Protein AF-A0A2I0K5Z9-F1 (afdb_monomer)

Organism: Punica granatum (NCBI:txid22663)

Structure (mmCIF, N/CA/C/O backbone):
data_AF-A0A2I0K5Z9-F1
#
_entry.id   AF-A0A2I0K5Z9-F1
#
loop_
_atom_site.group_PDB
_atom_site.id
_atom_site.type_symbol
_atom_site.label_atom_id
_atom_site.label_alt_id
_atom_site.label_comp_id
_atom_site.label_asym_id
_atom_site.label_entity_id
_atom_site.label_seq_id
_atom_site.pdbx_PDB_ins_code
_atom_site.Cartn_x
_atom_site.Cartn_y
_atom_site.Cartn_z
_atom_site.occupancy
_atom_site.B_iso_or_equiv
_atom_site.auth_seq_id
_atom_site.auth_comp_id
_atom_site.auth_asym_id
_atom_site.auth_atom_id
_atom_site.pdbx_PDB_model_num
ATOM 1 N N . MET A 1 1 ? 2.864 0.391 8.794 1.00 52.00 1 MET A N 1
ATOM 2 C CA . MET A 1 1 ? 3.052 -0.329 10.076 1.00 52.00 1 MET A CA 1
ATOM 3 C C . MET A 1 1 ? 2.738 0.552 11.298 1.00 52.00 1 MET A C 1
ATOM 5 O O . MET A 1 1 ? 3.331 0.360 12.347 1.00 52.00 1 MET A O 1
ATOM 9 N N . SER A 1 2 ? 1.787 1.494 11.200 1.00 62.94 2 SER A N 1
ATOM 10 C CA . SER A 1 2 ? 1.330 2.322 12.334 1.00 62.94 2 SER A CA 1
ATOM 11 C C . SER A 1 2 ? 0.085 1.763 13.037 1.00 62.94 2 SER A C 1
ATOM 13 O O . SER A 1 2 ? -0.214 2.179 14.148 1.00 62.94 2 SER A O 1
ATOM 15 N N . VAL A 1 3 ? -0.614 0.801 12.418 1.00 61.62 3 VAL A N 1
ATOM 16 C CA . VAL A 1 3 ? -1.844 0.179 12.954 1.00 61.62 3 VAL A CA 1
ATOM 17 C C . VAL A 1 3 ? -1.604 -0.527 14.293 1.00 61.62 3 VAL A C 1
ATOM 19 O O . VAL A 1 3 ? -2.476 -0.518 15.152 1.00 61.62 3 VAL A O 1
ATOM 22 N N . PHE A 1 4 ? -0.416 -1.106 14.494 1.00 61.31 4 PHE A N 1
ATOM 23 C CA . PHE A 1 4 ? -0.074 -1.869 15.703 1.00 61.31 4 PHE A CA 1
ATOM 24 C C . PHE A 1 4 ? 0.659 -1.044 16.762 1.00 61.31 4 PHE A C 1
ATOM 26 O O . PHE A 1 4 ? 1.164 -1.602 17.735 1.00 61.31 4 PHE A O 1
ATOM 33 N N . TYR A 1 5 ? 0.762 0.274 16.575 1.00 65.94 5 TYR A N 1
ATOM 34 C CA . TYR A 1 5 ? 1.439 1.109 17.553 1.00 65.94 5 TYR A CA 1
ATOM 35 C C . TYR A 1 5 ? 0.556 1.276 18.802 1.00 65.94 5 TYR A C 1
ATOM 37 O O . TYR A 1 5 ? -0.630 1.591 18.660 1.00 65.94 5 TYR A O 1
ATOM 45 N N . PRO A 1 6 ? 1.099 1.075 20.018 1.00 61.69 6 PRO A N 1
ATOM 46 C CA . PRO A 1 6 ? 0.328 1.184 21.250 1.00 61.69 6 PRO A CA 1
ATOM 47 C C . PRO A 1 6 ? -0.286 2.579 21.372 1.00 61.69 6 PRO A C 1
ATOM 49 O O . PRO A 1 6 ? 0.410 3.596 21.333 1.00 61.69 6 PRO A O 1
ATOM 52 N N . TYR A 1 7 ? -1.607 2.626 21.523 1.00 60.03 7 TYR A N 1
ATOM 53 C CA . TYR A 1 7 ? -2.341 3.875 21.659 1.00 60.03 7 TYR A CA 1
ATOM 54 C C . TYR A 1 7 ? -2.624 4.145 23.135 1.00 60.03 7 TYR A C 1
ATOM 56 O O . TYR A 1 7 ? -3.161 3.293 23.838 1.00 60.03 7 TYR A O 1
ATOM 64 N N . LYS A 1 8 ? -2.208 5.321 23.625 1.00 61.94 8 LYS A N 1
ATOM 65 C CA . LYS A 1 8 ? -2.365 5.753 25.030 1.00 61.94 8 LYS A CA 1
ATOM 66 C C . LYS A 1 8 ? -1.893 4.726 26.083 1.00 61.94 8 LYS A C 1
ATOM 68 O O . LYS A 1 8 ? -2.450 4.650 27.172 1.00 61.94 8 LYS A O 1
ATOM 73 N N . GLY A 1 9 ? -0.859 3.939 25.772 1.00 63.88 9 GLY A N 1
ATOM 74 C CA . GLY A 1 9 ? -0.260 2.983 26.715 1.00 63.88 9 GLY A CA 1
ATOM 75 C C . GLY A 1 9 ? -1.035 1.674 26.924 1.00 63.88 9 GLY A C 1
ATOM 76 O O . GLY A 1 9 ? -0.602 0.860 27.733 1.00 63.88 9 GLY A O 1
ATOM 77 N N . LYS A 1 10 ? -2.131 1.433 26.189 1.00 62.31 10 LYS A N 1
ATOM 78 C CA . LYS A 1 10 ? -2.848 0.146 26.164 1.00 62.31 10 LYS A CA 1
ATOM 79 C C . LYS A 1 10 ? -2.674 -0.513 24.790 1.00 62.31 10 LYS A C 1
ATOM 81 O O . LYS A 1 10 ? -2.825 0.139 23.755 1.00 62.31 10 LYS A O 1
ATOM 86 N N . SER A 1 11 ? -2.320 -1.798 24.765 1.00 60.94 11 SER A N 1
ATOM 87 C CA . SER A 1 11 ? -2.287 -2.585 23.528 1.00 60.94 11 SER A CA 1
ATOM 88 C C . SER A 1 11 ? -3.707 -3.007 23.153 1.00 60.94 11 SER A C 1
ATOM 90 O O . SER A 1 11 ? -4.476 -3.463 23.996 1.00 60.94 11 SER A O 1
ATOM 92 N N . ILE A 1 12 ? -4.063 -2.833 21.883 1.00 64.31 12 ILE A N 1
ATOM 93 C CA . ILE A 1 12 ? -5.375 -3.222 21.362 1.00 64.31 12 ILE A CA 1
ATOM 94 C C . ILE A 1 12 ? -5.239 -4.623 20.756 1.00 64.31 12 ILE A C 1
ATOM 96 O O . ILE A 1 12 ? -4.318 -4.836 19.957 1.00 64.31 12 ILE A O 1
ATOM 100 N N . PRO A 1 13 ? -6.118 -5.584 21.095 1.00 67.12 13 PRO A N 1
ATOM 101 C CA . PRO A 1 13 ? -6.109 -6.885 20.443 1.00 67.12 13 PRO A CA 1
ATOM 102 C C . PRO A 1 13 ? -6.446 -6.714 18.957 1.00 67.12 13 PRO A C 1
ATOM 104 O O . PRO A 1 13 ? -7.444 -6.088 18.606 1.00 67.12 13 PRO A O 1
ATOM 107 N N . GLN A 1 14 ? -5.638 -7.302 18.066 1.00 65.19 14 GLN A N 1
ATOM 108 C CA . GLN A 1 14 ? -5.870 -7.239 16.613 1.00 65.19 14 GLN A CA 1
ATOM 109 C C . GLN A 1 14 ? -7.282 -7.719 16.229 1.00 65.19 14 GLN A C 1
ATOM 111 O O . GLN A 1 14 ? -7.860 -7.219 15.269 1.00 65.19 14 GLN A O 1
ATOM 116 N N . SER A 1 15 ? -7.861 -8.631 17.020 1.00 63.09 15 SER A N 1
ATOM 117 C CA . SER A 1 15 ? -9.229 -9.129 16.845 1.00 63.09 15 SER A CA 1
ATOM 118 C C . SER A 1 15 ? -10.302 -8.036 16.937 1.00 63.09 15 SER A C 1
ATOM 120 O O . SER A 1 15 ? -11.299 -8.134 16.233 1.00 63.09 15 SER A O 1
ATOM 122 N N . ALA A 1 16 ? -10.100 -6.992 17.748 1.00 65.38 16 ALA A N 1
ATOM 123 C CA . ALA A 1 16 ? -11.056 -5.890 17.880 1.00 65.38 16 ALA A CA 1
ATOM 124 C C . ALA A 1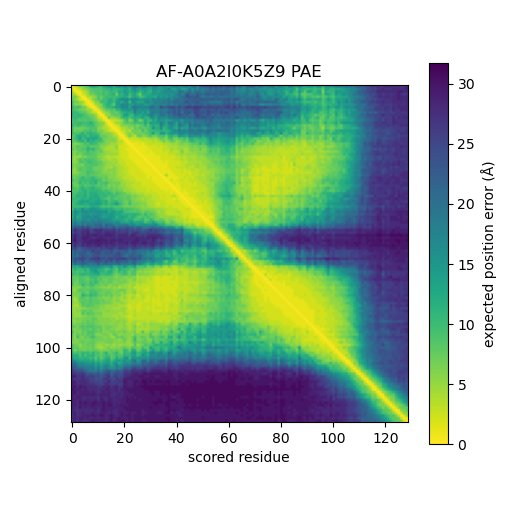 16 ? -11.030 -4.951 16.663 1.00 65.38 16 A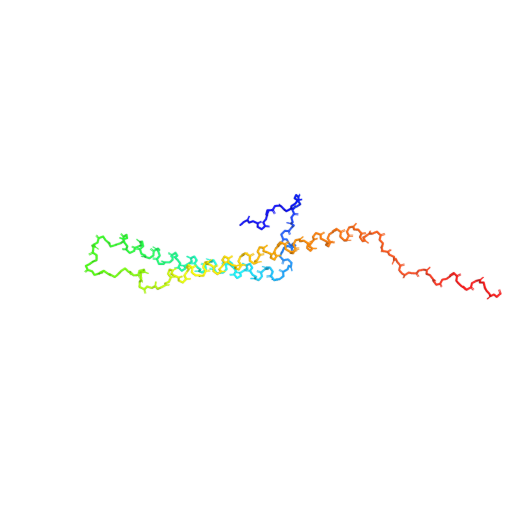LA A C 1
ATOM 126 O O . ALA A 1 16 ? -12.064 -4.459 16.224 1.00 65.38 16 ALA A O 1
ATOM 127 N N . LEU A 1 17 ? -9.855 -4.746 16.057 1.00 67.62 17 LEU A N 1
ATOM 128 C CA . LEU A 1 17 ? -9.730 -3.928 14.844 1.00 67.62 17 LEU A CA 1
ATOM 129 C C . LEU A 1 17 ? -10.381 -4.598 13.627 1.00 67.62 17 LEU A C 1
ATOM 131 O O . LEU A 1 17 ? -11.006 -3.924 12.814 1.00 67.62 17 LEU A O 1
ATOM 135 N N . PHE A 1 18 ? -10.262 -5.922 13.506 1.00 67.75 18 PHE A N 1
ATOM 136 C CA . PHE A 1 18 ? -10.842 -6.678 12.391 1.00 67.75 18 PHE A CA 1
ATOM 137 C C . PHE A 1 18 ? -12.318 -7.056 12.584 1.00 67.75 18 PHE A C 1
ATOM 139 O O . PHE A 1 18 ? -12.920 -7.612 11.668 1.00 67.75 18 PHE A O 1
ATOM 146 N N . GLN A 1 19 ? -12.923 -6.733 13.730 1.00 72.88 19 GLN A N 1
ATOM 147 C CA . GLN A 1 19 ? -14.357 -6.928 13.952 1.00 72.88 19 GLN A CA 1
ATOM 148 C C . GLN A 1 19 ? -15.201 -5.978 13.089 1.00 72.88 19 GLN A C 1
ATOM 150 O O . GLN A 1 19 ? -16.301 -6.332 12.668 1.00 72.88 19 GLN A O 1
ATOM 155 N N . ASN A 1 20 ? -14.673 -4.793 12.763 1.00 72.38 20 ASN A N 1
ATOM 156 C CA . ASN A 1 20 ? -15.353 -3.857 11.878 1.00 72.38 20 ASN A CA 1
ATOM 157 C C . ASN A 1 20 ? -15.101 -4.209 10.401 1.00 72.38 20 ASN A C 1
ATOM 159 O O . ASN A 1 20 ? -14.010 -3.999 9.861 1.00 72.38 20 ASN A O 1
ATOM 163 N N . THR A 1 21 ? -16.147 -4.696 9.727 1.00 76.19 21 THR A N 1
ATOM 164 C CA . THR A 1 21 ? -16.123 -5.074 8.305 1.00 76.19 21 THR A CA 1
ATOM 165 C C . THR A 1 21 ? -15.654 -3.935 7.398 1.00 76.19 21 THR A C 1
ATOM 167 O O . THR A 1 21 ? -14.920 -4.183 6.443 1.00 76.19 21 THR A O 1
ATOM 170 N N . SER A 1 22 ? -16.006 -2.683 7.704 1.00 76.62 22 SER A N 1
ATOM 171 C CA . SER A 1 22 ? -15.614 -1.524 6.895 1.00 76.62 22 SER A CA 1
ATOM 172 C C . SER A 1 22 ? -14.098 -1.338 6.880 1.00 76.62 22 SER A C 1
ATOM 174 O O . SER A 1 22 ? -13.509 -1.186 5.811 1.00 76.62 22 SER A O 1
ATOM 176 N N . PHE A 1 23 ? -13.442 -1.424 8.043 1.00 80.38 23 PHE A N 1
ATOM 177 C CA . PHE A 1 23 ? -11.982 -1.325 8.131 1.00 80.38 23 PHE A CA 1
ATOM 178 C C . PHE A 1 23 ? -11.291 -2.432 7.322 1.00 80.38 23 PHE A C 1
ATOM 180 O O . PHE A 1 23 ? -10.374 -2.149 6.551 1.00 80.38 23 PHE A O 1
ATOM 187 N N . VAL A 1 24 ? -11.774 -3.675 7.439 1.00 82.56 24 VAL A N 1
ATOM 188 C CA . VAL A 1 24 ? -11.235 -4.835 6.707 1.00 82.56 24 VAL A CA 1
ATOM 189 C C . VAL A 1 24 ? -11.315 -4.619 5.195 1.00 82.56 24 VAL A C 1
ATOM 191 O O . VAL A 1 24 ? -10.332 -4.838 4.490 1.00 82.56 24 VAL A O 1
ATOM 194 N N . VAL A 1 25 ? -12.465 -4.164 4.690 1.00 86.50 25 VAL A N 1
ATOM 195 C CA . VAL A 1 25 ? -12.682 -3.957 3.251 1.00 86.50 25 VAL A CA 1
ATOM 196 C C . VAL A 1 25 ? -11.725 -2.901 2.698 1.00 86.50 25 VAL A C 1
ATOM 198 O O . VAL A 1 25 ? -11.017 -3.176 1.728 1.00 86.50 25 VAL A O 1
ATOM 201 N N . PHE A 1 26 ? -11.631 -1.727 3.331 1.00 85.31 26 PHE A N 1
ATOM 202 C CA . PHE A 1 26 ? -10.704 -0.679 2.887 1.00 85.31 26 PHE A CA 1
ATOM 203 C C . PHE A 1 26 ? -9.242 -1.126 2.966 1.00 85.31 26 PHE A C 1
ATOM 205 O O . PHE A 1 26 ? -8.458 -0.839 2.062 1.00 85.31 26 PHE A O 1
ATOM 212 N N . PHE A 1 27 ? -8.876 -1.871 4.009 1.00 84.38 27 PHE A N 1
ATOM 213 C CA . PHE A 1 27 ? -7.526 -2.398 4.173 1.00 84.38 27 PHE A CA 1
ATOM 214 C C . PHE A 1 27 ? -7.144 -3.388 3.062 1.00 84.38 27 PHE A C 1
ATOM 216 O O . PHE A 1 27 ? -6.053 -3.292 2.497 1.00 84.38 27 PHE A O 1
ATOM 223 N N . LEU A 1 28 ? -8.042 -4.310 2.702 1.00 90.31 28 LEU A N 1
ATOM 224 C CA . LEU A 1 28 ? -7.805 -5.278 1.627 1.00 90.31 28 LEU A CA 1
ATOM 225 C C . LEU A 1 28 ? -7.724 -4.608 0.252 1.00 90.31 28 LEU A C 1
ATOM 227 O O . LEU A 1 28 ? -6.843 -4.949 -0.537 1.00 90.31 28 LEU A O 1
ATOM 231 N N . ILE A 1 29 ? -8.595 -3.631 -0.020 1.00 90.81 29 ILE A N 1
ATOM 232 C CA . ILE A 1 29 ? -8.552 -2.854 -1.266 1.00 90.81 29 ILE A CA 1
ATOM 233 C C . ILE A 1 29 ? -7.226 -2.093 -1.367 1.00 90.81 29 ILE A C 1
ATOM 235 O O . ILE A 1 29 ? -6.560 -2.167 -2.399 1.00 90.81 29 ILE A O 1
ATOM 239 N N . ALA A 1 30 ? -6.799 -1.426 -0.288 1.00 90.31 30 ALA A N 1
ATOM 240 C CA . ALA A 1 30 ? -5.518 -0.726 -0.255 1.00 90.31 30 ALA A CA 1
ATOM 241 C C . ALA A 1 30 ? -4.346 -1.675 -0.546 1.00 90.31 30 ALA A C 1
ATOM 243 O O . ALA A 1 30 ? -3.499 -1.360 -1.379 1.00 90.31 30 ALA A O 1
ATOM 244 N N . LEU A 1 31 ? -4.308 -2.858 0.080 1.00 90.44 31 LEU A N 1
ATOM 245 C CA . LEU A 1 31 ? -3.268 -3.858 -0.191 1.00 90.44 31 LEU A CA 1
ATOM 246 C C . LEU A 1 31 ? -3.279 -4.337 -1.648 1.00 90.44 31 LEU A C 1
ATOM 248 O O . LEU A 1 31 ? -2.213 -4.473 -2.251 1.00 90.44 31 LEU A O 1
ATOM 252 N N . GLY A 1 32 ? -4.465 -4.553 -2.221 1.00 92.50 32 GLY A N 1
ATOM 253 C CA . GLY A 1 32 ? -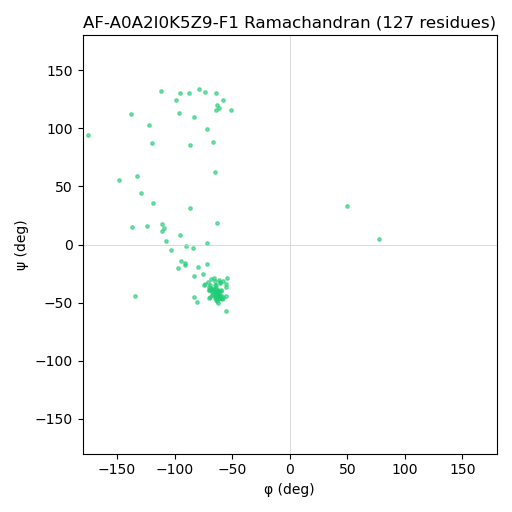4.616 -4.921 -3.628 1.00 92.50 32 GLY A CA 1
ATOM 254 C C . GLY A 1 32 ? -4.058 -3.854 -4.571 1.00 92.50 32 GLY A C 1
ATOM 255 O O . GLY A 1 32 ? -3.300 -4.177 -5.485 1.00 92.50 32 GLY A O 1
ATOM 256 N N . LEU A 1 33 ? -4.366 -2.581 -4.317 1.00 93.44 33 LEU A N 1
ATOM 257 C CA . LEU A 1 33 ? -3.890 -1.461 -5.131 1.00 93.44 33 LEU A CA 1
ATOM 258 C C . LEU A 1 33 ? -2.390 -1.203 -4.971 1.00 93.44 33 LEU A C 1
ATOM 260 O O . LEU A 1 33 ? -1.723 -0.956 -5.973 1.00 93.44 33 LEU A O 1
ATOM 264 N N . VAL A 1 34 ? -1.834 -1.324 -3.758 1.00 93.31 34 VAL A N 1
ATOM 265 C CA . VAL A 1 34 ? -0.375 -1.262 -3.548 1.00 93.31 34 VAL A CA 1
ATOM 266 C C . VAL A 1 34 ? 0.320 -2.377 -4.328 1.00 93.31 34 VAL A C 1
ATOM 268 O O . VAL A 1 34 ? 1.308 -2.120 -5.014 1.00 93.31 34 VAL A O 1
ATOM 271 N N . GLY A 1 35 ? -0.193 -3.609 -4.251 1.00 93.00 35 GLY A N 1
ATOM 272 C CA . GLY A 1 35 ? 0.373 -4.748 -4.971 1.00 93.00 35 GLY A CA 1
ATOM 273 C C . GLY A 1 35 ? 0.325 -4.558 -6.486 1.00 93.00 35 GLY A C 1
ATOM 274 O O . GLY A 1 35 ? 1.327 -4.768 -7.168 1.00 93.00 35 GLY A O 1
ATOM 275 N N . LEU A 1 36 ? -0.814 -4.102 -7.012 1.00 91.88 36 LEU A N 1
ATOM 276 C CA . LEU A 1 36 ? -0.991 -3.871 -8.442 1.00 91.88 36 LEU A CA 1
ATOM 277 C C . LEU A 1 36 ? -0.156 -2.680 -8.931 1.00 91.88 36 LEU A C 1
ATOM 279 O O . LEU A 1 36 ? 0.553 -2.810 -9.923 1.00 91.88 36 LEU A O 1
ATOM 283 N N . GLY A 1 37 ? -0.156 -1.556 -8.211 1.00 91.69 37 GLY A N 1
ATOM 284 C CA . GLY A 1 37 ? 0.686 -0.395 -8.513 1.00 91.69 37 GLY A CA 1
ATOM 285 C C . GLY A 1 37 ? 2.176 -0.742 -8.498 1.00 91.69 37 GLY A C 1
ATOM 286 O O . GLY A 1 37 ? 2.900 -0.413 -9.440 1.00 91.69 37 GLY A O 1
ATOM 287 N N . GLY A 1 38 ? 2.615 -1.501 -7.490 1.00 92.06 38 GLY A N 1
ATOM 288 C CA . GLY A 1 38 ? 3.973 -2.030 -7.400 1.00 92.06 38 GLY A CA 1
ATOM 289 C C . GLY A 1 38 ? 4.322 -2.958 -8.562 1.00 92.06 38 GLY A C 1
ATOM 290 O O . GLY A 1 38 ? 5.390 -2.814 -9.145 1.00 92.06 38 GLY A O 1
ATOM 291 N N . ALA A 1 39 ? 3.419 -3.859 -8.960 1.00 91.56 39 ALA A N 1
ATOM 292 C CA . ALA A 1 39 ? 3.627 -4.736 -10.110 1.00 91.56 39 ALA A CA 1
ATOM 293 C C . ALA A 1 39 ? 3.725 -3.955 -11.430 1.00 91.56 39 ALA A C 1
ATOM 295 O O . ALA A 1 39 ? 4.609 -4.237 -12.236 1.00 91.56 39 ALA A O 1
ATOM 296 N N . LEU A 1 40 ? 2.869 -2.947 -11.637 1.00 89.06 40 LEU A N 1
ATOM 297 C CA . LEU A 1 40 ? 2.895 -2.102 -12.836 1.00 89.06 40 LEU A CA 1
ATOM 298 C C . LEU A 1 40 ? 4.159 -1.245 -12.941 1.00 89.06 40 LEU A C 1
ATOM 300 O O . LEU A 1 40 ? 4.575 -0.928 -14.053 1.00 89.06 40 LEU A O 1
ATOM 304 N N . ILE A 1 41 ? 4.770 -0.883 -11.810 1.00 89.19 41 ILE A N 1
ATOM 305 C CA . ILE A 1 41 ? 6.065 -0.195 -11.782 1.00 89.19 41 ILE A CA 1
ATOM 306 C C . ILE A 1 41 ? 7.208 -1.196 -11.975 1.00 89.19 41 ILE A C 1
ATOM 308 O O . ILE A 1 41 ? 8.073 -0.995 -12.820 1.00 89.19 41 ILE A O 1
ATOM 312 N N . LEU A 1 42 ? 7.207 -2.296 -11.223 1.00 89.56 42 LEU A N 1
ATOM 313 C CA . LEU A 1 42 ? 8.319 -3.242 -11.172 1.00 89.56 42 LEU A CA 1
ATOM 314 C C . LEU A 1 42 ? 8.470 -4.050 -12.467 1.00 89.56 42 LEU A C 1
ATOM 316 O O . LEU A 1 42 ? 9.590 -4.286 -12.915 1.00 89.56 42 LEU A O 1
ATOM 320 N N . TRP A 1 43 ? 7.361 -4.460 -13.085 1.00 86.62 43 TRP A N 1
ATOM 321 C CA . TRP A 1 43 ? 7.360 -5.244 -14.321 1.00 86.62 43 TRP A CA 1
ATOM 322 C C . TRP A 1 43 ? 8.145 -4.585 -15.470 1.00 86.62 43 TRP A C 1
ATOM 324 O O . TRP A 1 43 ? 9.086 -5.209 -15.971 1.00 86.62 43 TRP A O 1
ATOM 334 N N . PRO A 1 44 ? 7.832 -3.344 -15.899 1.00 85.44 44 PRO A N 1
ATOM 335 C CA . PRO A 1 44 ? 8.587 -2.686 -16.960 1.00 85.44 44 PRO A CA 1
ATOM 336 C C . PRO A 1 44 ? 10.042 -2.415 -16.557 1.00 85.44 44 PRO A C 1
ATOM 338 O O . PRO A 1 44 ? 10.922 -2.564 -17.398 1.00 85.44 44 PRO A O 1
ATOM 341 N N . THR A 1 45 ? 10.323 -2.108 -15.284 1.00 85.81 45 THR A N 1
ATOM 342 C CA . THR A 1 45 ? 11.698 -1.897 -14.802 1.00 85.81 45 THR A CA 1
ATOM 343 C C . THR A 1 45 ? 12.552 -3.164 -14.904 1.00 85.81 45 THR A C 1
ATOM 345 O O . THR A 1 45 ? 13.688 -3.100 -15.369 1.00 85.81 45 THR A O 1
ATOM 348 N N . ILE A 1 46 ? 12.017 -4.330 -14.516 1.00 87.31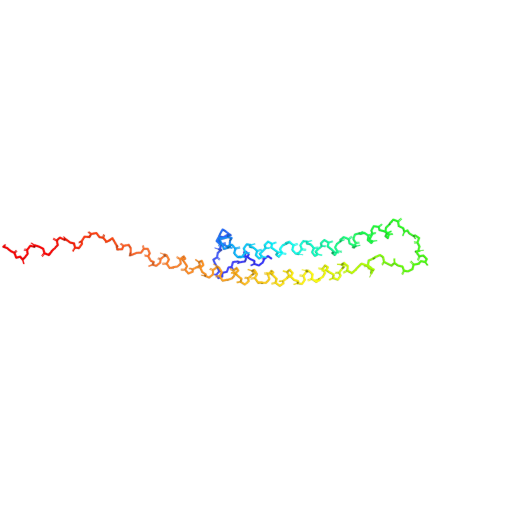 46 ILE A N 1
ATOM 349 C CA . ILE A 1 46 ? 12.729 -5.612 -14.648 1.00 87.31 46 ILE A CA 1
ATOM 350 C C . ILE A 1 46 ? 12.958 -5.951 -16.123 1.00 87.31 46 ILE A C 1
ATOM 352 O O . ILE A 1 46 ? 14.057 -6.361 -16.493 1.00 87.31 46 ILE A O 1
ATOM 356 N N . MET A 1 47 ? 11.937 -5.779 -16.967 1.00 84.44 47 MET A N 1
ATOM 357 C CA . MET A 1 47 ? 12.040 -6.084 -18.396 1.00 84.44 47 MET A CA 1
ATOM 358 C C . MET A 1 47 ? 13.065 -5.198 -19.105 1.00 84.44 47 MET A C 1
ATOM 360 O O . MET A 1 47 ? 13.835 -5.694 -19.925 1.00 84.44 47 MET A O 1
ATOM 364 N N . GLU A 1 48 ? 13.113 -3.911 -18.766 1.00 81.31 48 GLU A N 1
ATOM 365 C CA . GLU A 1 48 ? 14.121 -2.985 -19.280 1.00 81.31 48 GLU A CA 1
ATOM 366 C C . GLU A 1 48 ? 15.531 -3.394 -18.843 1.00 81.31 48 GLU A C 1
ATOM 368 O O . GLU A 1 48 ? 16.426 -3.504 -19.681 1.00 81.31 48 GLU A O 1
ATOM 373 N N . GLN A 1 49 ? 15.716 -3.722 -17.562 1.00 82.50 49 GLN A N 1
ATOM 374 C CA . GLN A 1 49 ? 17.009 -4.159 -17.040 1.00 82.50 49 GLN A CA 1
ATOM 375 C C . GLN A 1 49 ? 17.489 -5.470 -17.683 1.00 82.50 49 GLN A C 1
ATOM 377 O O . GLN A 1 49 ? 18.665 -5.603 -18.022 1.00 82.50 49 GLN A O 1
ATOM 382 N N . LEU A 1 50 ? 16.589 -6.436 -17.894 1.00 84.50 50 LEU A N 1
ATOM 383 C CA . LEU A 1 50 ? 16.903 -7.692 -18.579 1.00 84.50 50 LEU A CA 1
ATOM 384 C C . LEU A 1 50 ? 17.268 -7.455 -20.051 1.00 84.50 50 LEU A C 1
ATOM 386 O O . LEU A 1 50 ? 18.185 -8.092 -20.570 1.00 84.50 50 LEU A O 1
ATOM 390 N N . HIS A 1 51 ? 16.568 -6.532 -20.716 1.00 76.50 51 HIS A N 1
ATOM 391 C CA . HIS A 1 51 ? 16.847 -6.174 -22.103 1.00 76.50 51 HIS A CA 1
ATOM 392 C C . HIS A 1 51 ? 18.236 -5.545 -22.254 1.00 76.50 51 HIS A C 1
ATOM 394 O O . HIS A 1 51 ? 18.994 -5.957 -23.128 1.00 76.50 51 HIS A O 1
ATOM 400 N N . ILE A 1 52 ? 18.596 -4.609 -21.369 1.00 78.06 52 ILE A N 1
ATOM 401 C CA . ILE A 1 52 ? 19.920 -3.970 -21.343 1.00 78.06 52 ILE A CA 1
ATOM 402 C C . ILE A 1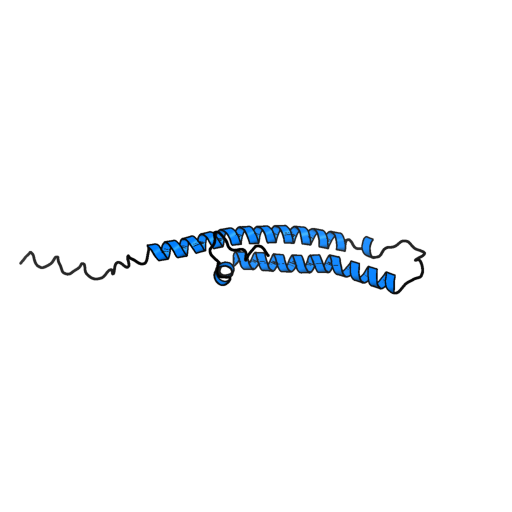 52 ? 21.020 -4.994 -21.032 1.00 78.06 52 ILE A C 1
ATOM 404 O O . ILE A 1 52 ? 22.062 -4.997 -21.678 1.00 78.06 52 ILE A O 1
ATOM 408 N N . ASN A 1 53 ? 20.791 -5.896 -20.073 1.00 80.38 53 ASN A N 1
ATOM 409 C CA . ASN A 1 53 ? 21.781 -6.905 -19.698 1.00 80.38 53 ASN A CA 1
ATOM 410 C C . ASN A 1 53 ? 22.072 -7.913 -20.826 1.00 80.38 53 ASN A C 1
ATOM 412 O O . ASN A 1 53 ? 23.202 -8.376 -20.960 1.00 80.38 53 ASN A O 1
ATOM 416 N N . ASN A 1 54 ? 21.064 -8.260 -21.632 1.00 74.56 54 ASN A N 1
ATOM 417 C CA . ASN A 1 54 ? 21.207 -9.257 -22.694 1.00 74.56 54 ASN A CA 1
ATOM 418 C C . ASN A 1 54 ? 21.610 -8.662 -24.057 1.00 74.56 54 ASN A C 1
ATOM 420 O O . ASN A 1 54 ? 22.066 -9.416 -24.913 1.00 74.56 54 ASN A O 1
ATOM 424 N N . ASN A 1 55 ? 21.480 -7.345 -24.266 1.00 66.19 55 ASN A N 1
ATOM 425 C CA . ASN A 1 55 ? 21.884 -6.662 -25.500 1.00 66.19 55 ASN A CA 1
ATOM 426 C C . ASN A 1 55 ? 22.917 -5.560 -25.217 1.00 66.19 55 ASN A C 1
ATOM 428 O O . ASN A 1 55 ? 22.577 -4.454 -24.812 1.00 66.19 55 ASN A O 1
ATOM 432 N N . VAL A 1 56 ? 24.190 -5.852 -25.508 1.00 64.75 56 VAL A N 1
ATOM 433 C CA . VAL A 1 56 ? 25.331 -4.921 -25.347 1.00 64.75 56 VAL A CA 1
ATOM 434 C C . VAL A 1 56 ? 25.585 -4.089 -26.621 1.00 64.75 56 VAL A C 1
ATOM 436 O O . VAL A 1 56 ? 26.475 -3.241 -26.662 1.00 64.75 56 VAL A O 1
ATOM 439 N N . HIS A 1 57 ? 24.801 -4.300 -27.684 1.00 62.44 57 HIS A N 1
ATOM 440 C CA . HIS A 1 57 ? 24.888 -3.504 -28.908 1.00 62.44 57 HIS A CA 1
ATOM 441 C C . HIS A 1 57 ? 23.996 -2.254 -28.809 1.00 62.44 57 HIS A C 1
ATOM 443 O O . HIS A 1 57 ? 22.821 -2.380 -28.458 1.00 62.44 57 HIS A O 1
ATOM 449 N N . PRO A 1 58 ? 24.516 -1.052 -29.122 1.00 59.19 58 PRO A N 1
ATOM 450 C CA . PRO A 1 58 ? 23.727 0.174 -29.092 1.00 59.19 58 PRO A CA 1
ATOM 451 C C . PRO A 1 58 ? 22.605 0.089 -30.133 1.00 59.19 58 PRO A C 1
ATOM 453 O O . PRO A 1 58 ? 22.867 -0.075 -31.323 1.00 59.19 58 PRO A O 1
ATOM 456 N N . LEU A 1 59 ? 21.349 0.175 -29.682 1.00 60.66 59 LEU A N 1
ATOM 457 C CA . LEU A 1 59 ? 20.190 0.226 -30.571 1.00 60.66 59 LEU A CA 1
ATOM 458 C C . LEU A 1 59 ? 20.281 1.474 -31.466 1.00 60.66 59 LEU A C 1
ATOM 460 O O . LEU A 1 59 ? 20.211 2.599 -30.979 1.00 60.66 59 LEU A O 1
ATOM 464 N N . GLU A 1 60 ? 20.369 1.266 -32.781 1.00 59.69 60 GLU A N 1
ATOM 465 C CA . GLU A 1 60 ? 20.419 2.321 -33.810 1.00 59.69 60 GLU A CA 1
ATOM 466 C C . GLU A 1 60 ? 19.064 3.042 -34.009 1.00 59.69 60 GLU A C 1
ATOM 468 O O . GLU A 1 60 ? 18.942 3.963 -34.811 1.00 59.69 60 GLU A O 1
ATOM 473 N N . SER A 1 61 ? 18.024 2.680 -33.249 1.00 53.50 61 SER A N 1
ATOM 474 C CA . SER A 1 61 ? 16.712 3.330 -33.300 1.00 53.50 61 SER A CA 1
ATOM 475 C C . SER A 1 61 ? 16.139 3.542 -31.899 1.00 53.50 61 SER A C 1
ATOM 477 O O . SER A 1 61 ? 15.784 2.599 -31.191 1.00 53.50 61 SER A O 1
ATOM 479 N N . THR A 1 62 ? 16.047 4.812 -31.527 1.00 55.31 62 THR A N 1
ATOM 480 C CA . THR A 1 62 ? 15.709 5.414 -30.232 1.00 55.31 62 THR A CA 1
ATOM 481 C C . THR A 1 62 ? 14.272 5.132 -29.758 1.00 55.31 62 THR A C 1
ATOM 483 O O . THR A 1 62 ? 13.464 6.045 -29.609 1.00 55.31 62 THR A O 1
ATOM 486 N N . SER A 1 63 ? 13.908 3.870 -29.521 1.00 57.69 63 SER A N 1
ATOM 487 C CA . SER A 1 63 ? 12.601 3.511 -28.953 1.00 57.69 63 SER A CA 1
ATOM 488 C C . SER A 1 63 ? 12.786 2.772 -27.632 1.00 57.69 63 SER A C 1
ATOM 490 O O . SER A 1 63 ? 12.864 1.548 -27.603 1.00 57.69 63 SER A O 1
ATOM 492 N N . CYS A 1 64 ? 12.880 3.520 -26.527 1.00 59.19 64 CYS A N 1
ATOM 493 C CA . CYS A 1 64 ? 12.859 2.935 -25.187 1.00 59.19 64 CYS A CA 1
ATOM 494 C C . CYS A 1 64 ? 11.482 2.282 -24.953 1.00 59.19 64 CYS A C 1
ATOM 496 O O . CYS A 1 64 ? 10.477 3.004 -24.919 1.00 59.19 64 CYS A O 1
ATOM 498 N N . PRO A 1 65 ? 11.402 0.948 -24.773 1.00 61.47 65 PRO A N 1
ATOM 499 C CA . PRO A 1 65 ? 10.129 0.238 -24.617 1.00 61.47 65 PRO A CA 1
ATOM 500 C C . PRO A 1 65 ? 9.297 0.761 -23.436 1.00 61.47 65 PRO A C 1
ATOM 502 O O . PRO A 1 65 ? 8.068 0.805 -23.506 1.00 61.47 65 PRO A O 1
ATOM 505 N N . THR A 1 66 ? 9.973 1.227 -22.384 1.00 60.53 66 THR A N 1
ATOM 506 C CA . THR A 1 66 ? 9.380 1.720 -21.135 1.00 60.53 66 THR A CA 1
ATOM 507 C C . THR A 1 66 ? 8.627 3.038 -21.293 1.00 60.53 66 THR A C 1
ATOM 509 O O . THR A 1 66 ? 7.588 3.226 -20.671 1.00 60.53 66 THR A O 1
ATOM 512 N N . ALA A 1 67 ? 9.092 3.944 -22.158 1.00 58.69 67 ALA A N 1
ATOM 513 C CA . ALA A 1 67 ? 8.467 5.259 -22.336 1.00 58.69 67 ALA A CA 1
ATOM 514 C C . ALA A 1 67 ? 7.208 5.216 -23.220 1.00 58.69 67 ALA A C 1
ATOM 516 O O . ALA A 1 67 ? 6.392 6.135 -23.192 1.00 58.69 67 ALA A O 1
ATOM 517 N N . LYS A 1 68 ? 7.040 4.154 -24.019 1.00 64.31 68 LYS A N 1
ATOM 518 C CA . LYS A 1 68 ? 5.911 4.022 -24.949 1.00 64.31 68 LYS A CA 1
ATOM 519 C C . LYS A 1 68 ? 4.650 3.479 -24.276 1.00 64.31 68 LYS A C 1
ATOM 521 O O . LYS A 1 68 ? 3.539 3.746 -24.728 1.00 64.31 68 LYS A O 1
ATOM 526 N N . THR A 1 69 ? 4.820 2.710 -23.207 1.00 69.69 69 THR A N 1
ATOM 527 C CA . THR A 1 69 ? 3.722 2.166 -22.416 1.00 69.69 69 THR A CA 1
ATOM 528 C C . THR A 1 69 ? 3.494 3.096 -21.228 1.00 69.69 69 THR A C 1
ATOM 530 O O . THR A 1 69 ? 4.347 3.216 -20.357 1.00 69.69 69 THR A O 1
ATOM 533 N N . GLY A 1 70 ? 2.355 3.791 -21.163 1.00 80.50 70 GLY A N 1
ATOM 534 C CA . GLY A 1 70 ? 1.987 4.670 -20.034 1.00 80.50 70 GLY A CA 1
ATOM 535 C C . GLY A 1 70 ? 1.809 3.944 -18.684 1.00 80.50 70 GLY A C 1
ATOM 536 O O . GLY A 1 70 ? 1.169 4.465 -17.774 1.00 80.50 70 GLY A O 1
ATOM 537 N N . LEU A 1 71 ? 2.353 2.732 -18.557 1.00 85.25 71 LEU A N 1
ATOM 538 C CA . LEU A 1 71 ? 2.205 1.800 -17.450 1.00 85.25 71 LEU A CA 1
ATOM 539 C C . LEU A 1 71 ? 2.856 2.308 -16.163 1.00 85.25 71 LEU A C 1
ATOM 541 O O . LEU A 1 71 ? 2.260 2.166 -15.101 1.00 85.25 71 LEU A O 1
ATOM 545 N N . LEU A 1 72 ? 4.025 2.957 -16.257 1.00 86.88 72 LEU A N 1
ATOM 546 C CA . LEU A 1 72 ? 4.681 3.567 -15.093 1.00 86.88 72 LEU A CA 1
ATOM 547 C C . LEU A 1 72 ? 3.827 4.686 -14.486 1.00 86.88 72 LEU A C 1
ATOM 549 O O . LEU A 1 72 ? 3.670 4.754 -13.269 1.00 86.88 72 LEU A O 1
ATOM 553 N N . GLY A 1 73 ? 3.230 5.528 -15.335 1.00 86.81 73 GLY A N 1
ATOM 554 C CA . GLY A 1 73 ? 2.306 6.575 -14.897 1.00 86.81 73 GLY A CA 1
ATOM 555 C C . GLY A 1 73 ? 1.048 5.997 -14.246 1.00 86.81 73 GLY A C 1
ATOM 556 O O . GLY A 1 73 ? 0.634 6.464 -13.188 1.00 86.81 73 GLY A O 1
ATOM 557 N N . GLY A 1 74 ? 0.485 4.931 -14.826 1.00 89.75 74 GLY A N 1
ATOM 558 C CA . GLY A 1 74 ? -0.649 4.208 -14.244 1.00 89.75 74 GLY A CA 1
ATOM 559 C C . GLY A 1 74 ? -0.326 3.575 -12.887 1.00 89.75 74 GLY A C 1
ATOM 560 O O . GLY A 1 74 ? -1.099 3.719 -11.943 1.00 89.75 74 GLY A O 1
ATOM 561 N N . GLY A 1 75 ? 0.840 2.939 -1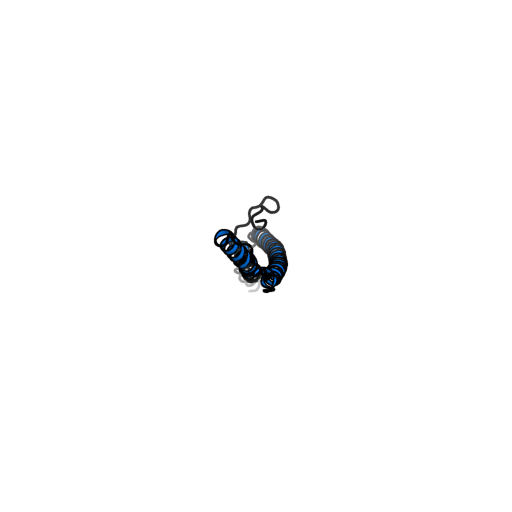2.750 1.00 90.81 75 GLY A N 1
ATOM 562 C CA . GLY A 1 75 ? 1.304 2.377 -11.480 1.00 90.81 75 GLY A CA 1
ATOM 563 C C . GLY A 1 75 ? 1.536 3.443 -10.403 1.00 90.81 75 GLY A C 1
ATOM 564 O O . GLY A 1 75 ? 1.144 3.247 -9.252 1.00 90.81 75 GLY A O 1
ATOM 565 N N . ALA A 1 76 ? 2.091 4.603 -10.772 1.00 90.88 76 ALA A N 1
ATOM 566 C CA . ALA A 1 76 ? 2.243 5.741 -9.864 1.00 90.88 76 ALA A CA 1
ATOM 567 C C . ALA A 1 76 ? 0.886 6.304 -9.407 1.00 90.88 76 ALA A C 1
ATOM 569 O O . ALA A 1 76 ? 0.698 6.571 -8.221 1.00 90.88 76 ALA A O 1
ATOM 570 N N . PHE A 1 77 ? -0.081 6.426 -10.321 1.00 92.00 77 PHE A N 1
ATOM 571 C CA . PHE A 1 77 ? -1.431 6.887 -9.995 1.00 92.00 77 PHE A CA 1
ATOM 572 C C . PHE A 1 77 ? -2.162 5.922 -9.053 1.00 92.00 77 PHE A C 1
ATOM 574 O O . PHE A 1 77 ? -2.737 6.350 -8.056 1.00 92.00 77 PHE A O 1
ATOM 581 N N . LEU A 1 78 ? -2.062 4.615 -9.301 1.00 92.50 78 LEU A N 1
ATOM 582 C CA . LEU A 1 78 ? -2.610 3.596 -8.402 1.00 92.50 78 LEU A CA 1
ATOM 583 C C . LEU A 1 78 ? -1.917 3.577 -7.039 1.00 92.50 78 LEU A C 1
ATOM 585 O O . LEU A 1 78 ? -2.558 3.294 -6.035 1.00 92.50 78 LEU A O 1
ATOM 589 N N . SER A 1 79 ? -0.627 3.910 -6.983 1.00 92.88 79 SER A N 1
ATOM 590 C CA . SER A 1 79 ? 0.096 4.029 -5.711 1.00 92.88 79 SER A CA 1
ATOM 591 C C . SER A 1 79 ? -0.399 5.227 -4.894 1.00 92.88 79 SER A C 1
ATOM 593 O O . SER A 1 79 ? -0.526 5.126 -3.674 1.00 92.88 79 SER A O 1
ATOM 595 N N . LEU A 1 80 ? -0.725 6.342 -5.559 1.00 93.06 80 LEU A N 1
ATOM 596 C CA . LEU A 1 80 ? -1.357 7.500 -4.926 1.00 93.06 80 LEU A CA 1
ATOM 597 C C . LEU A 1 80 ? -2.761 7.154 -4.413 1.00 93.06 80 LEU A C 1
ATOM 599 O O . LEU A 1 80 ? -3.075 7.458 -3.264 1.00 93.06 80 LEU A O 1
ATOM 603 N N . ASP A 1 81 ? -3.572 6.472 -5.221 1.00 93.06 81 ASP A N 1
ATOM 604 C CA . ASP A 1 81 ? -4.912 6.023 -4.824 1.00 93.06 81 ASP A CA 1
ATOM 605 C C . ASP A 1 81 ? -4.860 5.057 -3.628 1.00 93.06 81 ASP A C 1
ATOM 607 O O . ASP A 1 81 ? -5.552 5.237 -2.623 1.00 93.06 81 ASP A O 1
ATOM 611 N N . ALA A 1 82 ? -3.931 4.099 -3.662 1.00 92.50 82 ALA A N 1
ATOM 612 C CA . ALA A 1 82 ? -3.698 3.179 -2.559 1.00 92.50 82 ALA A CA 1
ATOM 613 C C . ALA A 1 82 ? -3.295 3.905 -1.267 1.00 92.50 82 ALA A C 1
ATOM 615 O O . ALA A 1 82 ? -3.748 3.527 -0.188 1.00 92.50 82 ALA A O 1
ATOM 616 N N . MET A 1 83 ? -2.477 4.960 -1.359 1.00 92.06 83 MET A N 1
ATOM 617 C CA . MET A 1 83 ? -2.099 5.777 -0.204 1.00 92.06 83 MET A CA 1
ATOM 618 C C . MET A 1 83 ? -3.311 6.498 0.399 1.00 92.06 83 MET A C 1
ATOM 620 O O . MET A 1 83 ? -3.444 6.526 1.622 1.00 92.06 83 MET A O 1
ATOM 624 N N . LEU A 1 84 ? -4.215 7.038 -0.425 1.00 91.75 84 LEU A N 1
ATOM 625 C CA . LEU A 1 84 ? -5.444 7.682 0.050 1.00 91.75 84 LEU A CA 1
ATOM 626 C C . LEU A 1 84 ? -6.353 6.685 0.774 1.00 91.75 84 LEU A C 1
ATOM 628 O O . LEU A 1 84 ? -6.777 6.939 1.901 1.00 91.75 84 LEU A O 1
ATOM 632 N N . ILE A 1 85 ? -6.594 5.522 0.168 1.00 90.38 85 ILE A N 1
ATOM 633 C CA . ILE A 1 85 ? -7.433 4.470 0.757 1.00 90.38 85 ILE A CA 1
ATOM 634 C C . ILE A 1 85 ? -6.794 3.926 2.041 1.00 90.38 85 ILE A C 1
ATOM 636 O O . ILE A 1 85 ? -7.482 3.683 3.033 1.00 90.38 85 ILE A O 1
ATOM 640 N N . TRP A 1 86 ? -5.466 3.810 2.071 1.00 89.19 86 TRP A N 1
ATOM 641 C CA . TRP A 1 86 ? -4.723 3.432 3.269 1.00 89.19 86 TRP A CA 1
ATOM 642 C C . TRP A 1 86 ? -4.877 4.455 4.403 1.00 89.19 86 TRP A C 1
ATOM 644 O O . TRP A 1 86 ? -5.081 4.069 5.553 1.00 89.19 86 TRP A O 1
ATOM 654 N N . LEU A 1 87 ? -4.822 5.758 4.107 1.00 89.69 87 LEU A N 1
ATOM 655 C CA . LEU A 1 87 ? -5.053 6.808 5.105 1.00 89.69 87 LEU A CA 1
ATOM 656 C C . LEU A 1 87 ? -6.487 6.774 5.654 1.00 89.69 87 LEU A C 1
ATOM 658 O O . LEU A 1 87 ? -6.672 6.918 6.862 1.00 89.69 87 LEU A O 1
ATOM 662 N N . VAL A 1 88 ? -7.485 6.516 4.804 1.00 88.56 88 VAL A N 1
ATOM 663 C CA . VAL A 1 88 ? -8.879 6.317 5.240 1.00 88.56 88 VAL A CA 1
ATOM 664 C C . VAL A 1 88 ? -8.992 5.103 6.163 1.00 88.56 88 VAL A C 1
ATOM 666 O O . VAL A 1 88 ? -9.613 5.195 7.221 1.00 88.56 88 VAL A O 1
ATOM 669 N N . ALA A 1 89 ? -8.334 3.989 5.829 1.00 86.38 89 ALA A N 1
ATOM 670 C CA . ALA A 1 89 ? -8.294 2.816 6.698 1.00 86.38 89 ALA A CA 1
ATOM 671 C C . ALA A 1 89 ? -7.658 3.139 8.064 1.00 86.38 89 ALA A C 1
ATOM 673 O O . ALA A 1 89 ? -8.169 2.705 9.094 1.00 86.38 89 ALA A O 1
ATOM 674 N N . LEU A 1 90 ? -6.590 3.946 8.103 1.00 83.00 90 LEU A N 1
ATOM 675 C CA . LEU A 1 90 ? -5.977 4.396 9.360 1.00 83.00 90 LEU A CA 1
ATOM 676 C C . LEU A 1 90 ? -6.903 5.303 10.183 1.00 83.00 90 LEU A C 1
ATOM 678 O O . LEU A 1 90 ? -6.928 5.184 11.408 1.00 83.00 90 LEU A O 1
ATOM 682 N N . MET A 1 91 ? -7.674 6.180 9.534 1.00 86.38 91 MET A N 1
ATOM 683 C CA . MET A 1 91 ? -8.677 7.004 10.212 1.00 86.38 91 MET A CA 1
ATOM 684 C C . MET A 1 91 ? -9.781 6.129 10.816 1.00 86.38 91 MET A C 1
ATOM 686 O O . MET A 1 91 ? -10.099 6.270 11.995 1.00 86.38 91 MET A O 1
ATOM 690 N N . LEU A 1 92 ? -10.321 5.178 10.050 1.00 83.12 92 LEU A N 1
ATOM 691 C CA . LEU A 1 92 ? -11.335 4.245 10.543 1.00 83.12 92 LEU A CA 1
ATOM 692 C C . LEU A 1 92 ? -10.808 3.413 11.711 1.00 83.12 92 LEU A C 1
ATOM 694 O O . LEU A 1 92 ? -11.464 3.359 12.744 1.00 83.12 92 LEU A O 1
ATOM 698 N N . ALA A 1 93 ? -9.593 2.867 11.602 1.00 79.81 93 ALA A N 1
ATOM 699 C CA . ALA A 1 93 ? -8.935 2.153 12.697 1.00 79.81 93 ALA A CA 1
ATOM 700 C C . ALA A 1 93 ? -8.822 3.004 13.971 1.00 79.81 93 ALA A C 1
ATOM 702 O O . ALA A 1 93 ? -8.876 2.485 15.087 1.00 79.81 93 ALA A O 1
ATOM 703 N N . SER A 1 94 ? -8.637 4.318 13.805 1.00 77.44 94 SER A N 1
ATOM 704 C CA . SER A 1 94 ? -8.527 5.254 14.919 1.00 77.44 94 SER A CA 1
ATOM 705 C C . SER A 1 94 ? -9.859 5.575 15.600 1.00 77.44 94 SER A C 1
ATOM 707 O O . SER A 1 94 ? -9.832 5.874 16.792 1.00 77.44 94 SER A O 1
ATOM 709 N N . ASN A 1 95 ? -10.976 5.436 14.881 1.00 81.19 95 ASN A N 1
ATOM 710 C CA . ASN A 1 95 ? -12.330 5.551 15.425 1.00 81.19 95 ASN A CA 1
ATOM 711 C C . ASN A 1 95 ? -12.777 4.228 16.062 1.00 81.19 95 ASN A C 1
ATOM 713 O O . ASN A 1 95 ? -13.216 4.212 17.201 1.00 81.19 95 ASN A O 1
ATOM 717 N N . THR A 1 96 ? -12.549 3.087 15.401 1.00 78.88 96 THR A N 1
ATOM 718 C CA . THR A 1 96 ? -12.955 1.769 15.931 1.00 78.88 96 THR A CA 1
ATOM 719 C C . THR A 1 96 ? -12.287 1.420 17.253 1.00 78.88 96 THR A C 1
ATOM 721 O O . THR A 1 96 ? -12.841 0.693 18.068 1.00 78.88 96 THR A O 1
ATOM 724 N N . ARG A 1 97 ? -11.067 1.913 17.476 1.00 74.62 97 ARG A N 1
ATOM 725 C CA . ARG A 1 97 ? -10.407 1.754 18.774 1.00 74.62 97 ARG A CA 1
ATOM 726 C C . ARG A 1 97 ? -11.038 2.607 19.870 1.00 74.62 97 ARG A C 1
ATOM 728 O O . ARG A 1 97 ? -10.957 2.210 21.022 1.00 74.62 97 ARG A O 1
ATOM 735 N N . GLU A 1 98 ? -11.563 3.783 19.538 1.00 76.56 98 GLU A N 1
ATOM 736 C CA . GLU A 1 98 ? -12.195 4.670 20.512 1.00 76.56 98 GLU A CA 1
ATOM 737 C C . GLU A 1 98 ? -13.511 4.044 20.962 1.00 76.56 98 GLU A C 1
ATOM 739 O O . GLU A 1 98 ? -13.680 3.844 22.162 1.00 76.56 98 GLU A O 1
ATOM 744 N N . ASP A 1 99 ? -14.306 3.551 20.007 1.00 76.44 99 ASP A N 1
ATOM 745 C CA . ASP A 1 99 ? -15.511 2.756 20.267 1.00 76.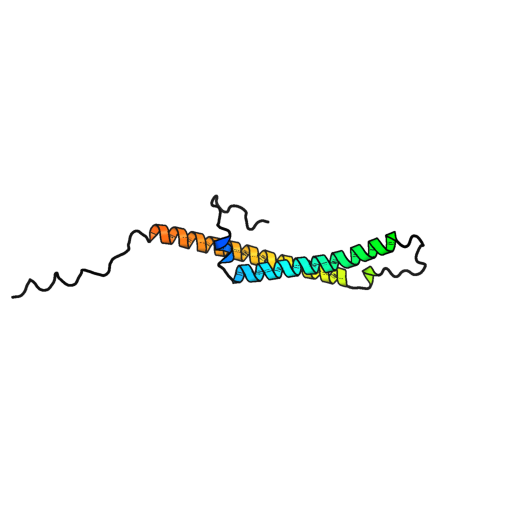44 99 ASP A CA 1
ATOM 746 C C . ASP A 1 99 ? -15.205 1.525 21.139 1.00 76.44 99 ASP A C 1
ATOM 748 O O . ASP A 1 99 ? -15.896 1.263 22.120 1.00 76.44 99 ASP A O 1
ATOM 752 N N . TYR A 1 100 ? -14.122 0.793 20.846 1.00 75.06 100 TYR A N 1
ATOM 753 C CA . TYR A 1 100 ? -13.725 -0.366 21.654 1.00 75.06 100 TYR A CA 1
ATOM 754 C C . TYR A 1 100 ? -13.354 0.015 23.096 1.00 75.06 100 TYR A C 1
ATOM 756 O O . TYR A 1 100 ? -13.682 -0.706 24.037 1.00 75.06 100 TYR A O 1
ATOM 764 N N . PHE A 1 101 ? -12.647 1.132 23.305 1.00 76.12 101 PHE A N 1
ATOM 765 C CA . PHE A 1 101 ? -12.315 1.579 24.660 1.00 76.12 101 PHE A CA 1
ATOM 766 C C . PHE A 1 101 ? -13.549 2.081 25.420 1.00 76.12 101 PHE A C 1
ATOM 768 O O . PHE A 1 101 ? -13.639 1.822 26.620 1.00 76.12 101 PHE A O 1
ATOM 775 N N . GLU A 1 102 ? -14.492 2.745 24.747 1.00 75.69 102 GLU A N 1
ATOM 776 C CA . GLU A 1 102 ? -15.769 3.157 25.338 1.00 75.69 102 GLU A CA 1
ATOM 777 C C . GLU A 1 102 ? -16.618 1.945 25.748 1.00 75.69 102 GLU A C 1
ATOM 779 O O . GLU A 1 102 ? -17.125 1.911 26.868 1.00 75.69 102 GLU A O 1
ATOM 784 N N . GLU A 1 103 ? -16.700 0.910 24.908 1.00 71.56 103 GLU A N 1
ATOM 785 C CA . GLU A 1 103 ? -17.408 -0.337 25.223 1.00 71.56 103 GLU A CA 1
ATOM 786 C C . GLU A 1 103 ? -16.782 -1.058 2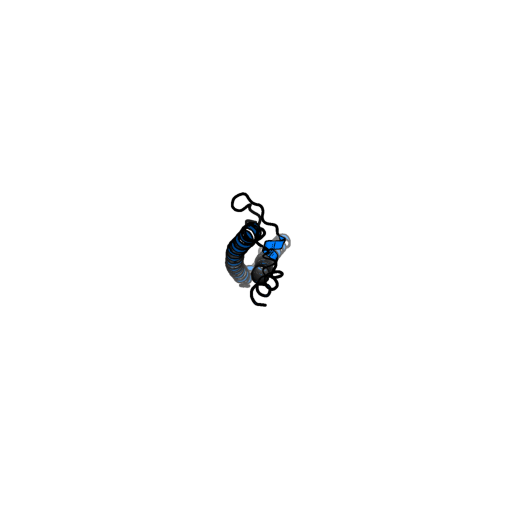6.429 1.00 71.56 103 GLU A C 1
ATOM 788 O O . GLU A 1 103 ? -17.486 -1.458 27.358 1.00 71.56 103 GLU A O 1
ATOM 793 N N . VAL A 1 104 ? -15.450 -1.164 26.476 1.00 70.44 104 VAL A N 1
ATOM 794 C CA . VAL A 1 104 ? -14.736 -1.812 27.589 1.00 70.44 104 VAL A CA 1
ATOM 795 C C . VAL A 1 104 ? -14.881 -1.023 28.899 1.00 70.44 104 VAL A C 1
ATOM 797 O O . VAL A 1 104 ? -15.103 -1.620 29.954 1.00 70.44 104 VAL A O 1
ATOM 800 N N . GLU A 1 105 ? -14.771 0.309 28.871 1.00 67.75 105 GLU A N 1
ATOM 801 C CA . GLU A 1 105 ? -14.936 1.143 30.073 1.00 67.75 105 GLU A CA 1
ATOM 802 C C . GLU A 1 105 ? -16.403 1.256 30.517 1.00 67.75 105 GLU A C 1
ATOM 804 O O . GLU A 1 105 ? -16.674 1.284 31.721 1.00 67.75 105 GLU A O 1
ATOM 809 N N . GLY A 1 106 ? -17.349 1.265 29.575 1.00 61.88 106 GLY A N 1
ATOM 810 C CA . GLY A 1 106 ? -18.788 1.246 29.825 1.00 61.88 106 GLY A CA 1
ATOM 811 C C . GLY A 1 106 ? -19.257 -0.078 30.423 1.00 61.88 106 GLY A C 1
ATOM 812 O O . GLY A 1 106 ? -19.973 -0.070 31.422 1.00 61.88 106 GLY A O 1
ATOM 813 N N . SER A 1 107 ? -18.775 -1.212 29.907 1.00 59.53 107 SER A N 1
ATOM 814 C CA . SER A 1 107 ? -19.064 -2.531 30.480 1.00 59.53 107 SER A CA 1
ATOM 815 C C . SER A 1 107 ? -18.438 -2.683 31.870 1.00 59.53 107 SER A C 1
ATOM 817 O O . SER A 1 107 ? -19.084 -3.183 32.782 1.00 59.53 107 SER A O 1
ATOM 819 N N . SER A 1 108 ? -17.228 -2.156 32.095 1.00 54.09 108 SER A N 1
ATOM 820 C CA . SER A 1 108 ? -16.585 -2.199 33.417 1.00 54.09 108 SER A CA 1
ATOM 821 C C . SER A 1 108 ? -17.222 -1.256 34.456 1.00 54.09 108 SER A C 1
ATOM 823 O O . SER A 1 108 ? -16.978 -1.430 35.650 1.00 54.09 108 SER A O 1
ATOM 825 N N . LYS A 1 109 ? -18.019 -0.263 34.031 1.00 51.00 109 LYS A N 1
ATOM 826 C CA . LYS A 1 109 ? -18.847 0.593 34.906 1.00 51.00 109 LYS A CA 1
ATOM 827 C C . LYS A 1 109 ? -20.307 0.138 35.013 1.00 51.00 109 LYS A C 1
ATOM 829 O O . LYS A 1 109 ? -20.976 0.540 35.961 1.00 51.00 109 LYS A O 1
ATOM 834 N N . GLY A 1 110 ? -20.795 -0.659 34.063 1.00 44.66 110 GLY A N 1
ATOM 835 C CA . GLY A 1 110 ? -22.167 -1.170 34.003 1.00 44.66 110 GLY A CA 1
ATOM 836 C C . GLY A 1 110 ? -22.376 -2.517 34.696 1.00 44.66 110 GLY A C 1
ATOM 837 O O . GLY A 1 110 ? -23.503 -2.831 35.066 1.00 44.66 110 GLY A O 1
ATOM 838 N N . ASP A 1 111 ? -21.311 -3.277 34.960 1.00 42.38 111 ASP A N 1
ATOM 839 C CA . ASP A 1 111 ? -21.401 -4.625 35.547 1.00 42.38 111 ASP A CA 1
ATOM 840 C C . ASP A 1 111 ? -21.451 -4.641 37.093 1.00 42.38 111 ASP A C 1
ATOM 842 O O . ASP A 1 111 ? -20.968 -5.550 37.763 1.00 42.38 111 ASP A O 1
ATOM 846 N N . ALA A 1 112 ? -22.031 -3.592 37.685 1.00 45.62 112 ALA A N 1
ATOM 847 C CA . ALA A 1 112 ? -22.408 -3.546 39.102 1.00 45.62 112 ALA A CA 1
ATOM 848 C C . ALA A 1 112 ? -23.898 -3.225 39.296 1.00 45.62 112 ALA A C 1
ATOM 850 O O . ALA A 1 112 ? -24.322 -2.825 40.382 1.0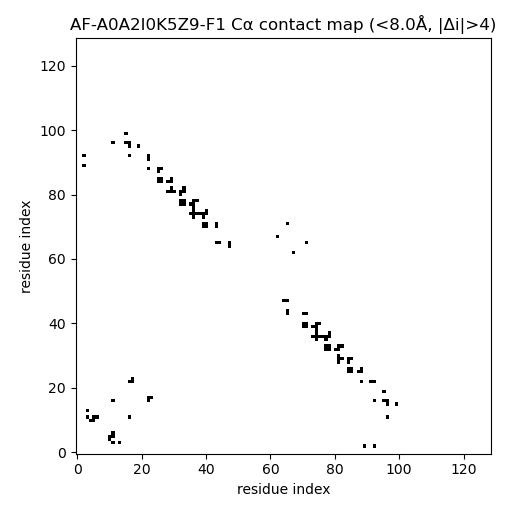0 45.62 112 ALA A O 1
ATOM 851 N N . THR A 1 113 ? -24.716 -3.346 38.248 1.00 42.44 113 THR A N 1
ATOM 852 C CA . THR A 1 113 ? -26.160 -3.111 38.352 1.00 42.44 113 THR A CA 1
ATOM 853 C C . THR A 1 113 ? -26.932 -4.001 37.375 1.00 42.44 113 THR A C 1
ATOM 855 O O . THR A 1 113 ? -27.753 -3.532 36.593 1.00 42.44 113 THR A O 1
ATOM 858 N N . GLU A 1 114 ? -26.720 -5.318 37.460 1.00 38.59 114 GLU A N 1
ATOM 859 C CA . GLU A 1 114 ? -27.792 -6.269 37.147 1.00 38.59 114 GLU A CA 1
ATOM 860 C C . GLU A 1 114 ? -28.890 -6.105 38.211 1.00 38.59 114 GLU A C 1
ATOM 862 O O . GLU A 1 114 ? -28.888 -6.738 39.268 1.00 38.59 114 GLU A O 1
ATOM 867 N N . VAL A 1 115 ? -29.834 -5.194 37.961 1.00 43.69 115 VAL A N 1
ATOM 868 C CA . VAL A 1 115 ? -31.123 -5.203 38.659 1.00 43.69 115 VAL A CA 1
ATOM 869 C C . VAL A 1 115 ? -31.900 -6.392 38.114 1.00 43.69 115 VAL A C 1
ATOM 871 O O . VAL A 1 115 ? -32.499 -6.318 37.044 1.00 43.69 115 VAL A O 1
ATOM 874 N N . LEU A 1 116 ? -31.874 -7.489 38.867 1.00 40.66 116 LEU A N 1
ATOM 875 C CA . LEU A 1 116 ? -32.812 -8.600 38.740 1.00 40.66 116 LEU A CA 1
ATOM 876 C C . LEU A 1 116 ? -34.253 -8.043 38.758 1.00 40.66 116 LEU A C 1
ATOM 878 O O . LEU A 1 116 ? -34.672 -7.495 39.783 1.00 40.66 116 LEU A O 1
ATOM 882 N N . PRO A 1 117 ? -35.048 -8.170 37.680 1.00 41.72 117 PRO A N 1
ATOM 883 C CA . PRO A 1 117 ? -36.457 -7.819 37.711 1.00 41.72 117 PRO A CA 1
ATOM 884 C C . PRO A 1 117 ? -37.216 -9.058 38.199 1.00 41.72 117 PRO A C 1
ATOM 886 O O . PRO A 1 117 ? -37.629 -9.888 37.394 1.00 41.72 117 PRO A O 1
ATOM 889 N N . GLY A 1 118 ? -37.318 -9.231 39.519 1.00 39.44 118 GLY A N 1
ATOM 890 C CA . GLY A 1 118 ? -37.883 -10.458 40.100 1.00 39.44 118 GLY A CA 1
ATOM 891 C C . GLY A 1 118 ? -38.887 -10.280 41.234 1.00 39.44 118 GLY A C 1
ATOM 892 O O . GLY A 1 118 ? -39.930 -10.917 41.196 1.00 39.44 118 GLY A O 1
ATOM 893 N N . ASP A 1 119 ? -38.636 -9.401 42.211 1.00 41.50 119 ASP A N 1
ATOM 894 C CA . ASP A 1 119 ? -39.274 -9.570 43.532 1.00 41.50 119 ASP A CA 1
ATOM 895 C C . ASP A 1 119 ? -39.991 -8.319 44.084 1.00 41.50 119 ASP A C 1
ATOM 897 O O . ASP A 1 119 ? -39.869 -7.999 45.266 1.00 41.50 119 ASP A O 1
ATOM 901 N N . TYR A 1 120 ? -40.776 -7.602 43.268 1.00 47.12 120 TYR A N 1
ATOM 902 C CA . TYR A 1 120 ? -41.602 -6.475 43.756 1.00 47.12 120 TYR A CA 1
ATOM 903 C C . TYR A 1 120 ? -43.121 -6.723 43.780 1.00 47.12 120 TYR A C 1
ATOM 905 O O . TYR A 1 120 ? -43.883 -5.786 44.003 1.00 47.12 120 TYR A O 1
ATOM 913 N N . GLU A 1 121 ? -43.587 -7.970 43.652 1.00 46.25 121 GLU A N 1
ATOM 914 C CA . GLU A 1 121 ? -45.028 -8.295 43.674 1.00 46.25 121 GLU A CA 1
ATOM 915 C C . GLU A 1 121 ? -45.481 -9.227 44.817 1.00 46.25 121 GLU A C 1
ATOM 917 O O . GLU A 1 121 ? -46.407 -10.014 44.659 1.00 46.25 121 GLU A O 1
ATOM 922 N N . MET A 1 122 ? -44.899 -9.129 46.022 1.00 46.91 122 MET A N 1
ATOM 923 C CA . MET A 1 122 ? -45.476 -9.798 47.214 1.00 46.91 122 MET A CA 1
ATOM 924 C C . MET A 1 122 ? -45.488 -8.972 48.512 1.00 46.91 122 MET A C 1
ATOM 926 O O . MET A 1 122 ? -45.745 -9.515 49.585 1.00 46.91 122 MET A O 1
ATOM 930 N N . ALA A 1 123 ? -45.288 -7.651 48.449 1.00 43.44 123 ALA A N 1
ATOM 931 C CA . ALA A 1 123 ? -45.358 -6.791 49.640 1.00 43.44 123 ALA A CA 1
ATOM 932 C C . ALA A 1 123 ? -46.655 -5.963 49.768 1.00 43.44 123 ALA A C 1
ATOM 934 O O . ALA A 1 123 ? -46.845 -5.310 50.790 1.00 43.44 123 ALA A O 1
ATOM 935 N N . HIS A 1 124 ? -47.567 -5.999 48.785 1.00 41.91 124 HIS A N 1
ATOM 936 C CA . HIS A 1 124 ? -48.734 -5.100 48.759 1.00 41.91 124 HIS A CA 1
ATOM 937 C C . HIS A 1 124 ? -50.103 -5.730 49.078 1.00 41.91 124 HIS A C 1
ATOM 939 O O . HIS A 1 124 ? -51.101 -5.014 49.091 1.00 41.91 124 HIS A O 1
ATOM 945 N N . THR A 1 125 ? -50.184 -7.022 49.415 1.00 42.34 125 THR A N 1
ATOM 946 C CA . THR A 1 125 ? -51.469 -7.711 49.686 1.00 42.34 125 THR A CA 1
ATOM 947 C C . THR A 1 125 ? -51.710 -8.123 51.142 1.00 42.34 125 THR A C 1
ATOM 949 O O . THR A 1 125 ? -52.679 -8.824 51.414 1.00 42.34 125 THR A O 1
ATOM 952 N N . LYS A 1 126 ? -50.907 -7.662 52.116 1.00 46.19 126 LYS A N 1
ATOM 953 C CA . LYS A 1 126 ? -51.130 -7.978 53.548 1.00 46.19 126 LYS A CA 1
ATOM 954 C C . LYS A 1 126 ? -51.578 -6.821 54.442 1.00 46.19 126 LYS A C 1
ATOM 956 O O . LYS A 1 126 ? -51.515 -6.930 55.662 1.00 46.19 126 LYS A O 1
ATOM 961 N N . ALA A 1 127 ? -52.083 -5.745 53.850 1.00 46.34 127 ALA A N 1
ATOM 962 C CA . ALA A 1 127 ? -52.703 -4.648 54.583 1.00 46.34 127 ALA A CA 1
ATOM 963 C C . ALA A 1 127 ? -54.039 -4.249 53.944 1.00 46.34 127 ALA A C 1
ATOM 965 O O . ALA A 1 127 ? -54.156 -3.128 53.486 1.00 46.34 127 ALA A O 1
ATOM 966 N N . VAL A 1 128 ? -54.990 -5.186 53.855 1.00 45.41 128 VAL A N 1
ATOM 967 C CA . VAL A 1 128 ? -56.459 -5.002 53.923 1.00 45.41 128 VAL A CA 1
ATOM 968 C C . VAL A 1 128 ? -57.069 -6.411 53.878 1.00 45.41 128 VAL A C 1
ATOM 970 O O . VAL A 1 128 ? -57.218 -6.985 52.802 1.00 45.41 128 VAL A O 1
ATOM 973 N N . ALA A 1 129 ? -57.345 -6.973 55.056 1.00 36.47 129 ALA A N 1
ATOM 974 C CA . ALA A 1 129 ? -58.413 -7.932 55.371 1.00 36.47 129 ALA A CA 1
ATOM 975 C C . ALA A 1 129 ? -58.323 -8.273 56.863 1.00 36.47 129 ALA A C 1
ATOM 977 O O . ALA A 1 129 ? -57.253 -8.772 57.282 1.00 36.47 129 ALA A O 1
#

Mean predicted aligned error: 14.78 Å

InterPro domains:
  IPR009606 DESIGUAL/Modifying wall lignin-1/2 [PF06749] (15-84)
  IPR052222 Arabidopsis DESIGUAL [PTHR31769] (20-106)

Radius of gyration: 29.81 Å; Cα contacts (8 Å, |Δi|>4): 71; chains: 1; bounding box: 84×18×89 Å

Solvent-accessible surface area (backbone atoms only — not comparable to full-atom values): 7772 Å² total; per-residue (Å²): 134,68,87,82,54,66,55,95,86,45,80,77,62,69,69,66,61,61,66,41,63,68,40,47,51,38,46,52,52,19,52,50,31,41,52,49,13,49,46,40,41,48,50,54,53,52,53,51,51,52,50,53,74,76,45,88,66,84,73,95,63,97,68,64,74,64,79,75,46,69,43,50,61,51,12,52,51,33,40,52,51,18,50,53,39,40,52,50,26,53,53,46,52,58,48,57,51,51,55,51,50,50,52,55,54,48,50,73,68,50,78,83,63,85,74,77,91,78,86,85,87,81,82,83,80,85,84,81,132

Secondary structure (DSSP, 8-state):
--TTSPBTTBPPPHHHHTT-HHHHHHHHHHHHHHHHHHHHHHHHHHHHHHHHHH--SPPSS---HHHHSTHHHHHHHHHHHHHHHHHHHHHHHHHHHHHHHHHHHHHHHHTT-------SSSSSSSS--

pLDDT: mean 71.63, std 16.86, range [36.47, 93.44]

Sequence (129 aa):
MSVFYPYKGKSIPQSALFQNTSFVVFFLIALGLVGLGGALILWPTIMEQLHINNNVHPLESTSCPTAKTGLLGGGAFLSLDAMLIWLVALMLASNTREDYFEEVEGSSKGDATEVLPGDYEMAHTKAVA

Foldseek 3Di:
DCLQPDDPNDGDPPVLLVVDVVLVVLVVVLVVLLVQLCCLQVVLVVVQVVVCVVDVDDPPDPDRVSVVDCSNVVSVVSNVVSVVSVVVSVVSSVVSVVVVVCVVVVCVVVVVDPPDPDDDPPPPPPPDD